Protein AF-A0A271K710-F1 (afdb_monomer)

Structure (mmCIF, N/CA/C/O backbone):
data_AF-A0A271K710-F1
#
_entry.id   AF-A0A271K710-F1
#
loop_
_atom_site.group_PDB
_atom_site.id
_atom_site.type_symbol
_atom_site.label_atom_id
_atom_site.label_alt_id
_atom_site.label_comp_id
_atom_site.label_asym_id
_atom_site.label_entity_id
_atom_site.label_seq_id
_atom_site.pdbx_PDB_ins_code
_atom_site.Cartn_x
_atom_site.Cartn_y
_atom_site.Cartn_z
_atom_site.occupancy
_atom_site.B_iso_or_equiv
_atom_site.auth_seq_id
_atom_site.auth_comp_id
_atom_site.auth_asym_id
_atom_site.auth_atom_id
_atom_site.pdbx_PDB_model_num
ATOM 1 N N . MET A 1 1 ? 51.677 -2.877 -68.059 1.00 52.12 1 MET A N 1
ATOM 2 C CA . MET A 1 1 ? 51.414 -3.345 -66.678 1.00 52.12 1 MET A CA 1
ATOM 3 C C . MET A 1 1 ? 50.700 -2.224 -65.926 1.00 52.12 1 MET A C 1
ATOM 5 O O . MET A 1 1 ? 51.313 -1.176 -65.781 1.00 52.12 1 MET A O 1
ATOM 9 N N . PRO A 1 2 ? 49.394 -2.348 -65.615 1.00 54.94 2 PRO A N 1
ATOM 10 C CA . PRO A 1 2 ? 48.969 -2.215 -64.208 1.00 54.94 2 PRO A CA 1
ATOM 11 C C . PRO A 1 2 ? 47.667 -2.992 -63.889 1.00 54.94 2 PRO A C 1
ATOM 13 O O . PRO A 1 2 ? 46.620 -2.717 -64.460 1.00 54.94 2 PRO A O 1
ATOM 16 N N . ALA A 1 3 ? 47.693 -3.945 -62.952 1.00 52.09 3 ALA A N 1
ATOM 17 C CA . ALA A 1 3 ? 46.457 -4.598 -62.480 1.00 52.09 3 ALA A CA 1
ATOM 18 C C . ALA A 1 3 ? 46.448 -4.967 -60.983 1.00 52.09 3 ALA A C 1
ATOM 20 O O . ALA A 1 3 ? 45.455 -5.506 -60.499 1.00 52.09 3 ALA A O 1
ATOM 21 N N . LEU A 1 4 ? 47.510 -4.671 -60.219 1.00 54.41 4 LEU A N 1
ATOM 22 C CA . LEU A 1 4 ? 47.593 -5.096 -58.812 1.00 54.41 4 LEU A CA 1
ATOM 23 C C . LEU A 1 4 ? 47.071 -4.079 -57.777 1.00 54.41 4 LEU A C 1
ATOM 25 O O . LEU A 1 4 ? 46.746 -4.489 -56.668 1.00 54.41 4 LEU A O 1
ATOM 29 N N . ASN A 1 5 ? 46.923 -2.789 -58.101 1.00 54.09 5 ASN A N 1
ATOM 30 C CA . ASN A 1 5 ? 46.594 -1.770 -57.086 1.00 54.09 5 ASN A CA 1
ATOM 31 C C . ASN A 1 5 ? 45.105 -1.681 -56.703 1.00 54.09 5 ASN A C 1
ATOM 33 O O . ASN A 1 5 ? 44.773 -1.206 -55.618 1.00 54.09 5 ASN A O 1
ATOM 37 N N . THR A 1 6 ? 44.192 -2.147 -57.555 1.00 52.12 6 THR A N 1
ATOM 38 C CA . THR A 1 6 ? 42.745 -1.949 -57.353 1.00 52.12 6 THR A CA 1
ATOM 39 C C . THR A 1 6 ? 42.135 -2.950 -56.365 1.00 52.12 6 THR A C 1
ATOM 41 O O . THR A 1 6 ? 41.170 -2.630 -55.673 1.00 52.12 6 THR A O 1
ATOM 44 N N . ARG A 1 7 ? 42.711 -4.158 -56.247 1.00 54.44 7 ARG A N 1
ATOM 45 C CA . ARG A 1 7 ? 42.213 -5.209 -55.336 1.00 54.44 7 ARG A CA 1
ATOM 46 C C . ARG A 1 7 ? 42.472 -4.873 -53.862 1.00 54.44 7 ARG A C 1
ATOM 48 O O . ARG A 1 7 ? 41.612 -5.117 -53.019 1.00 54.44 7 ARG A O 1
ATOM 55 N N . SER A 1 8 ? 43.612 -4.251 -53.565 1.00 58.34 8 SER A N 1
ATOM 56 C CA . SER A 1 8 ? 44.024 -3.897 -52.200 1.00 58.34 8 SER A CA 1
ATOM 57 C C . SER A 1 8 ? 43.192 -2.756 -51.606 1.00 58.34 8 SER A C 1
ATOM 59 O O . SER A 1 8 ? 42.786 -2.827 -50.449 1.00 5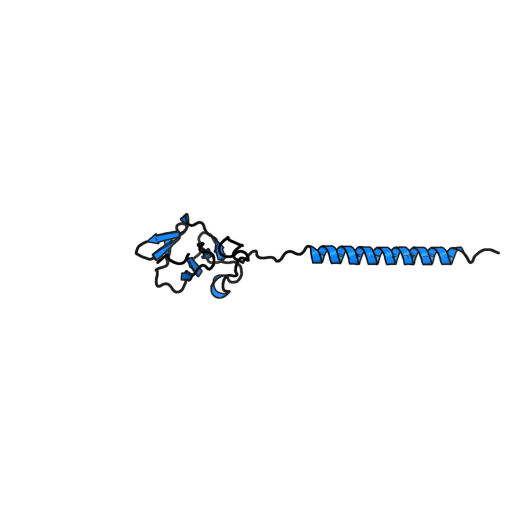8.34 8 SER A O 1
ATOM 61 N N . ALA A 1 9 ? 42.860 -1.735 -52.402 1.00 60.72 9 ALA A N 1
ATOM 62 C CA . ALA A 1 9 ? 42.041 -0.607 -51.951 1.00 60.72 9 ALA A CA 1
ATOM 63 C C . ALA A 1 9 ? 40.601 -1.030 -51.604 1.00 60.72 9 ALA A C 1
ATOM 65 O O . ALA A 1 9 ? 40.050 -0.596 -50.591 1.00 60.72 9 ALA A O 1
ATOM 66 N N . SER A 1 10 ? 40.015 -1.935 -52.397 1.00 62.94 10 SER A N 1
ATOM 67 C CA . SER A 1 10 ? 38.662 -2.443 -52.150 1.00 62.94 10 SER A CA 1
ATOM 68 C C . SER A 1 10 ? 38.591 -3.301 -50.882 1.00 62.94 10 SER A C 1
ATOM 70 O O . SER A 1 10 ? 37.639 -3.171 -50.121 1.00 62.94 10 SER A O 1
ATOM 72 N N . ALA A 1 11 ? 39.605 -4.132 -50.608 1.00 68.12 11 ALA A N 1
ATOM 73 C CA . ALA A 1 11 ? 39.668 -4.936 -49.384 1.00 68.12 11 ALA A CA 1
ATOM 74 C C . ALA A 1 11 ? 39.824 -4.070 -48.119 1.00 68.12 11 ALA A C 1
ATOM 76 O O . ALA A 1 11 ? 39.126 -4.289 -47.130 1.00 68.12 11 ALA A O 1
ATOM 77 N N . VAL A 1 12 ? 40.673 -3.035 -48.172 1.00 71.12 12 VAL A N 1
ATOM 78 C CA . VAL A 1 12 ? 40.861 -2.070 -47.073 1.00 71.12 12 VAL A CA 1
ATOM 79 C C . VAL A 1 12 ? 39.582 -1.272 -46.809 1.00 71.12 12 VAL A C 1
ATOM 81 O O . VAL A 1 12 ? 39.217 -1.042 -45.655 1.00 71.12 12 VAL A O 1
ATOM 84 N N . GLN A 1 13 ? 38.852 -0.885 -47.857 1.00 72.25 13 GLN A N 1
ATOM 85 C CA . GLN A 1 13 ? 37.601 -0.146 -47.709 1.00 72.25 13 GLN A CA 1
ATOM 86 C C . GLN A 1 13 ? 36.462 -1.017 -47.163 1.00 72.25 13 GLN A C 1
ATOM 88 O O . GLN A 1 13 ? 35.685 -0.540 -46.334 1.00 72.25 13 GLN A O 1
ATOM 93 N N . THR A 1 14 ? 36.393 -2.295 -47.549 1.00 75.38 14 THR A N 1
ATOM 94 C CA . THR A 1 14 ? 35.451 -3.264 -46.967 1.00 75.38 14 THR A CA 1
ATOM 95 C C . THR A 1 14 ? 35.777 -3.543 -45.499 1.00 75.38 14 THR A C 1
ATOM 97 O O . THR A 1 14 ? 34.880 -3.474 -44.664 1.00 75.38 14 THR A O 1
ATOM 100 N N . ALA A 1 15 ? 37.049 -3.757 -45.147 1.00 78.25 15 ALA A N 1
ATOM 101 C CA . ALA A 1 15 ? 37.474 -3.957 -43.759 1.00 78.25 15 ALA A CA 1
ATOM 102 C C . ALA A 1 15 ? 37.181 -2.731 -42.875 1.00 78.25 15 ALA A C 1
ATOM 104 O O . ALA A 1 15 ? 36.676 -2.874 -41.765 1.00 78.25 15 ALA A O 1
ATOM 105 N N . ARG A 1 16 ? 37.411 -1.514 -43.386 1.00 81.69 16 ARG A N 1
ATOM 106 C CA . ARG A 1 16 ? 37.092 -0.262 -42.681 1.00 81.69 16 ARG A CA 1
ATOM 107 C C . ARG A 1 16 ? 35.586 -0.065 -42.492 1.00 81.69 16 ARG A C 1
ATOM 109 O O . ARG A 1 16 ? 35.166 0.389 -41.434 1.00 81.69 16 ARG A O 1
ATOM 116 N N . ARG A 1 17 ? 34.768 -0.424 -43.489 1.00 84.31 17 ARG A N 1
ATOM 117 C CA . ARG A 1 17 ? 33.299 -0.414 -43.363 1.00 84.31 17 ARG A CA 1
ATOM 118 C C . ARG A 1 17 ? 32.830 -1.412 -42.306 1.00 84.31 17 ARG A C 1
ATOM 120 O O . ARG A 1 17 ? 32.050 -1.024 -41.448 1.00 84.31 17 ARG A O 1
ATOM 127 N N . LEU A 1 18 ? 33.351 -2.640 -42.324 1.00 85.75 18 LEU A N 1
ATOM 128 C CA . LEU A 1 18 ? 33.029 -3.669 -41.330 1.00 85.75 18 LEU A CA 1
ATOM 129 C C . LEU A 1 18 ? 33.425 -3.239 -39.913 1.00 85.75 18 LEU A C 1
ATOM 131 O O . LEU A 1 18 ? 32.617 -3.348 -38.997 1.00 85.75 18 LEU A O 1
ATOM 135 N N . LEU A 1 19 ? 34.627 -2.685 -39.738 1.00 88.12 19 LEU A N 1
ATOM 136 C CA . LEU A 1 19 ? 35.087 -2.179 -38.445 1.00 88.12 19 LEU A CA 1
ATOM 137 C C . LEU A 1 19 ? 34.200 -1.034 -37.935 1.00 88.12 19 LEU A C 1
ATOM 139 O O . LEU A 1 19 ? 33.777 -1.056 -36.783 1.00 88.12 19 LEU A O 1
ATOM 143 N N . ASN A 1 20 ? 33.858 -0.070 -38.796 1.00 89.75 20 ASN A N 1
ATOM 144 C CA . ASN A 1 20 ? 32.950 1.021 -38.439 1.00 89.75 20 ASN A CA 1
ATOM 145 C C . ASN A 1 20 ? 31.551 0.506 -38.064 1.00 89.75 20 ASN A C 1
ATOM 147 O O . ASN A 1 20 ? 30.954 1.010 -37.116 1.00 89.75 20 ASN A O 1
ATOM 151 N N . SER A 1 21 ? 31.035 -0.503 -38.774 1.00 91.75 21 SER A N 1
ATOM 152 C CA . SER A 1 21 ? 29.760 -1.147 -38.443 1.00 91.75 21 SER A CA 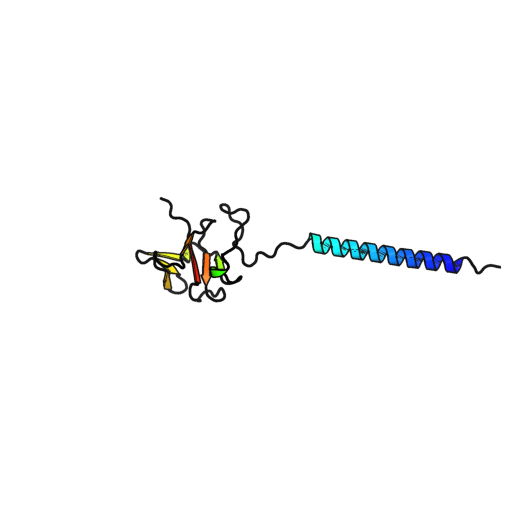1
ATOM 153 C C . SER A 1 21 ? 29.810 -1.852 -37.087 1.00 91.75 21 SER A C 1
ATOM 155 O O . SER A 1 21 ? 28.879 -1.703 -36.303 1.00 91.75 21 SER A O 1
ATOM 157 N N . ILE A 1 22 ? 30.897 -2.564 -36.772 1.00 93.81 22 ILE A N 1
ATOM 158 C CA . ILE A 1 22 ? 31.077 -3.211 -35.464 1.00 93.81 22 ILE A CA 1
ATOM 159 C C . ILE A 1 22 ? 31.120 -2.162 -34.350 1.00 93.81 22 ILE A C 1
ATOM 161 O O . ILE A 1 22 ? 30.415 -2.306 -33.355 1.00 93.81 22 ILE A O 1
ATOM 165 N N . ILE A 1 23 ? 31.884 -1.080 -34.531 1.00 93.19 23 ILE A N 1
ATOM 166 C CA . ILE A 1 23 ? 31.959 0.017 -33.556 1.00 93.19 23 ILE A CA 1
ATOM 167 C C . ILE A 1 23 ? 30.576 0.639 -33.335 1.00 93.19 23 ILE A C 1
ATOM 169 O O . ILE A 1 23 ? 30.185 0.855 -32.191 1.00 93.19 23 ILE A O 1
ATOM 173 N N . ALA A 1 24 ? 29.815 0.884 -34.406 1.00 92.00 24 ALA A N 1
ATOM 174 C CA . ALA A 1 24 ? 28.469 1.441 -34.305 1.00 92.00 24 ALA A CA 1
ATOM 175 C C . ALA A 1 24 ? 27.502 0.505 -33.559 1.00 92.00 24 ALA A C 1
ATOM 177 O O . ALA A 1 24 ? 26.743 0.971 -32.713 1.00 92.00 24 ALA A O 1
ATOM 178 N N . VAL A 1 25 ? 27.552 -0.807 -33.821 1.00 94.56 25 VAL A N 1
ATOM 179 C CA . VAL A 1 25 ? 26.728 -1.799 -33.110 1.00 94.56 25 VAL A CA 1
ATOM 180 C C . VAL A 1 25 ? 27.100 -1.852 -31.631 1.00 94.56 25 VAL A C 1
ATOM 182 O O . VAL A 1 25 ? 26.214 -1.763 -30.787 1.00 94.56 25 VAL A O 1
ATOM 185 N N . VAL A 1 26 ? 28.392 -1.930 -31.301 1.00 95.00 26 VAL A N 1
ATOM 186 C CA . VAL A 1 26 ? 28.855 -1.954 -29.906 1.00 95.00 26 VAL A CA 1
ATOM 187 C C . VAL A 1 26 ? 28.427 -0.682 -29.176 1.00 95.00 26 VAL A C 1
ATOM 189 O O . VAL A 1 26 ? 27.829 -0.768 -28.105 1.00 95.00 26 VAL A O 1
ATOM 192 N N . ALA A 1 27 ? 28.646 0.491 -29.775 1.00 93.25 27 ALA A N 1
ATOM 193 C CA . ALA A 1 27 ? 28.241 1.768 -29.193 1.00 93.25 27 ALA A CA 1
ATOM 194 C C . ALA A 1 27 ? 26.722 1.847 -28.966 1.00 93.25 27 ALA A C 1
ATOM 196 O O . ALA A 1 27 ? 26.285 2.270 -27.897 1.00 93.25 27 ALA A O 1
ATOM 197 N N . LEU A 1 28 ? 25.917 1.386 -29.930 1.00 91.81 28 LEU A N 1
ATOM 198 C CA . LEU A 1 28 ? 24.461 1.364 -29.800 1.00 91.81 28 LEU A CA 1
ATOM 199 C C . LEU A 1 28 ? 24.002 0.393 -28.703 1.00 91.81 28 LEU A C 1
ATOM 201 O O . LEU A 1 28 ? 23.166 0.755 -27.881 1.00 91.81 28 LEU A O 1
ATOM 205 N N . THR A 1 29 ? 24.573 -0.813 -28.638 1.00 90.44 29 THR A N 1
ATOM 206 C CA . THR A 1 29 ? 24.243 -1.783 -27.579 1.00 90.44 29 THR A CA 1
ATOM 207 C C . THR A 1 29 ? 24.623 -1.279 -26.189 1.00 90.44 29 THR A C 1
ATOM 209 O O . THR A 1 29 ? 23.826 -1.400 -25.261 1.00 90.44 29 THR A O 1
ATOM 212 N N . ALA A 1 30 ? 25.791 -0.646 -26.041 1.00 91.06 30 ALA A N 1
ATOM 213 C CA . ALA A 1 30 ? 26.222 -0.062 -24.776 1.00 91.06 30 ALA A CA 1
ATOM 214 C C . ALA A 1 30 ? 25.299 1.088 -24.339 1.00 91.06 30 ALA A C 1
ATOM 216 O O . ALA A 1 30 ? 24.940 1.168 -23.167 1.00 91.06 30 ALA A O 1
ATOM 217 N N . ALA A 1 31 ? 24.862 1.935 -25.277 1.00 89.75 31 ALA A N 1
ATOM 218 C CA . ALA A 1 31 ? 23.916 3.014 -24.999 1.00 89.75 31 ALA A CA 1
ATOM 219 C C . ALA A 1 31 ? 22.538 2.493 -24.547 1.00 89.75 31 ALA A C 1
ATOM 221 O O . ALA A 1 31 ? 21.948 3.046 -23.618 1.00 89.75 31 ALA A O 1
ATOM 222 N N . ILE A 1 32 ? 22.037 1.410 -25.154 1.00 88.50 32 ILE A N 1
ATOM 223 C CA . ILE A 1 32 ? 20.768 0.776 -24.754 1.00 88.50 32 ILE A CA 1
ATOM 224 C C . ILE A 1 32 ? 20.872 0.197 -23.338 1.00 88.50 32 ILE A C 1
ATOM 226 O O . ILE A 1 32 ? 19.997 0.431 -22.511 1.00 88.50 32 ILE A O 1
ATOM 230 N N . ILE A 1 33 ? 21.956 -0.517 -23.026 1.00 85.00 33 ILE A N 1
ATOM 231 C CA . ILE A 1 33 ? 22.147 -1.096 -21.688 1.00 85.00 33 ILE A CA 1
ATOM 232 C C . ILE A 1 33 ? 22.279 0.012 -20.633 1.00 85.00 33 ILE A C 1
ATOM 234 O O . ILE A 1 33 ? 21.671 -0.078 -19.571 1.00 85.00 33 ILE A O 1
ATOM 238 N N . ALA A 1 34 ? 23.017 1.084 -20.934 1.00 83.38 34 ALA A N 1
ATOM 239 C CA . ALA A 1 34 ? 23.205 2.210 -20.019 1.00 83.38 34 ALA A CA 1
ATOM 240 C C . ALA A 1 34 ? 21.921 3.021 -19.750 1.00 83.38 34 ALA A C 1
ATOM 242 O O . ALA A 1 34 ? 21.866 3.759 -18.771 1.00 83.38 34 ALA A O 1
ATOM 243 N N . SER A 1 35 ? 20.899 2.899 -20.604 1.00 79.19 35 SER A N 1
ATOM 244 C CA . SER A 1 35 ? 19.613 3.596 -20.461 1.00 79.19 35 SER A CA 1
ATOM 245 C C . SER A 1 35 ? 18.500 2.727 -19.863 1.00 79.19 35 SER A C 1
ATOM 247 O O . SER A 1 35 ? 17.381 3.208 -19.684 1.00 79.19 35 SER A O 1
ATOM 249 N N . ALA A 1 36 ? 18.789 1.472 -19.503 1.00 77.44 36 ALA A N 1
ATOM 250 C CA . ALA A 1 36 ? 17.831 0.606 -18.828 1.00 77.44 36 ALA A CA 1
ATOM 251 C C . ALA A 1 36 ? 17.617 1.067 -17.374 1.00 77.44 36 ALA A C 1
ATOM 253 O O . ALA A 1 36 ? 18.458 0.846 -16.503 1.00 77.44 36 ALA A O 1
ATOM 254 N N . ALA A 1 37 ? 16.477 1.704 -17.103 1.00 74.31 37 ALA A N 1
ATOM 255 C CA . ALA A 1 37 ? 16.035 1.978 -15.740 1.00 74.31 37 ALA A CA 1
ATOM 256 C C . ALA A 1 37 ? 15.468 0.698 -15.089 1.00 74.31 37 ALA A C 1
ATOM 258 O O . ALA A 1 37 ? 14.823 -0.097 -15.781 1.00 74.31 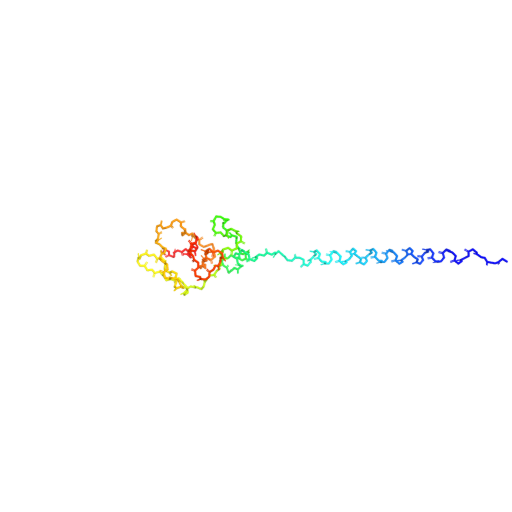37 ALA A O 1
ATOM 259 N N . PRO A 1 38 ? 15.660 0.485 -13.773 1.00 70.31 38 PRO A N 1
ATOM 260 C CA . PRO A 1 38 ? 14.998 -0.606 -13.068 1.00 70.31 38 PRO A CA 1
ATOM 261 C C . PRO A 1 38 ? 13.474 -0.434 -13.145 1.00 70.31 38 PRO A C 1
ATOM 263 O O . PRO A 1 38 ? 12.939 0.637 -12.856 1.00 70.31 38 PRO A O 1
ATOM 266 N N . ALA A 1 39 ? 12.768 -1.495 -13.536 1.00 69.31 39 ALA A N 1
ATOM 267 C CA . ALA A 1 39 ? 11.312 -1.520 -13.523 1.00 69.31 39 ALA A CA 1
ATOM 268 C C . ALA A 1 39 ? 10.826 -1.779 -12.088 1.00 69.31 39 ALA A C 1
ATOM 270 O O . ALA A 1 39 ? 10.918 -2.899 -11.598 1.00 69.31 39 ALA A O 1
ATOM 271 N N . LEU A 1 40 ? 10.310 -0.739 -11.428 1.00 73.75 40 LEU A N 1
ATOM 272 C CA . LEU A 1 40 ? 9.772 -0.791 -10.058 1.00 73.75 40 LEU A CA 1
ATOM 273 C C . LEU A 1 40 ? 8.239 -0.679 -10.036 1.00 73.75 40 LEU A C 1
ATOM 275 O O . LEU A 1 40 ? 7.662 -0.144 -9.096 1.00 73.75 40 LEU A O 1
ATOM 279 N N . ALA A 1 41 ? 7.557 -1.143 -11.089 1.00 72.88 41 ALA A N 1
ATOM 280 C CA . ALA A 1 41 ? 6.107 -0.964 -11.249 1.00 72.88 41 ALA A CA 1
ATOM 281 C C . ALA A 1 41 ? 5.271 -1.570 -10.103 1.00 72.88 41 ALA A C 1
ATOM 283 O O . ALA A 1 41 ? 4.095 -1.244 -9.959 1.00 72.88 41 ALA A O 1
ATOM 284 N N . HIS A 1 42 ? 5.880 -2.447 -9.304 1.00 79.88 42 HIS A N 1
ATOM 285 C CA . HIS A 1 42 ? 5.234 -3.201 -8.236 1.00 79.88 42 HIS A CA 1
ATOM 286 C C . HIS A 1 42 ? 5.846 -2.940 -6.861 1.00 79.88 42 HIS A C 1
ATOM 288 O O . HIS A 1 42 ? 5.465 -3.604 -5.904 1.00 79.88 42 HIS A O 1
ATOM 294 N N . ASP A 1 43 ? 6.771 -1.987 -6.759 1.00 90.12 43 ASP A N 1
ATOM 295 C CA . ASP A 1 43 ? 7.314 -1.521 -5.488 1.00 90.12 43 ASP A CA 1
ATOM 296 C C . ASP A 1 43 ? 6.590 -0.247 -5.043 1.00 90.12 43 ASP A C 1
ATOM 298 O O . ASP A 1 43 ? 5.983 0.477 -5.836 1.00 90.12 43 ASP A O 1
ATOM 302 N N . ALA A 1 44 ? 6.650 0.045 -3.748 1.00 94.38 44 ALA A N 1
ATOM 303 C CA . ALA A 1 44 ? 6.273 1.351 -3.249 1.00 94.38 44 ALA A CA 1
ATOM 304 C C . ALA A 1 44 ? 7.313 2.381 -3.705 1.00 94.38 44 ALA A C 1
ATOM 306 O O . ALA A 1 44 ? 8.519 2.236 -3.473 1.00 94.38 44 ALA A O 1
ATOM 307 N N . THR A 1 45 ? 6.831 3.429 -4.369 1.00 93.00 45 THR A N 1
ATOM 308 C CA . THR A 1 45 ? 7.671 4.504 -4.897 1.00 93.00 45 THR A CA 1
ATOM 309 C C . THR A 1 45 ? 8.365 5.278 -3.773 1.00 93.00 45 THR A C 1
ATOM 311 O O . THR A 1 45 ? 7.841 5.333 -2.661 1.00 93.00 45 THR A O 1
ATOM 314 N N . PRO A 1 46 ? 9.506 5.933 -4.048 1.00 93.62 46 PRO A N 1
ATOM 315 C CA . PRO A 1 46 ? 10.156 6.813 -3.089 1.00 93.62 46 PRO A CA 1
ATOM 316 C C . PRO A 1 46 ? 9.223 7.842 -2.442 1.00 93.62 46 PRO A C 1
ATOM 318 O O . PRO A 1 46 ? 8.459 8.523 -3.125 1.00 93.62 46 PRO A O 1
ATOM 321 N N . THR A 1 47 ? 9.354 8.000 -1.128 1.00 92.62 47 THR A N 1
ATOM 322 C CA . THR A 1 47 ? 8.712 9.054 -0.331 1.00 92.62 47 THR A CA 1
ATOM 323 C C . THR A 1 47 ? 9.765 9.797 0.491 1.00 92.62 47 THR A C 1
ATOM 325 O O . THR A 1 47 ? 10.928 9.390 0.544 1.00 92.62 47 THR A O 1
ATOM 328 N N . ALA A 1 48 ? 9.378 10.871 1.185 1.00 93.19 48 ALA A N 1
ATOM 329 C CA . ALA A 1 48 ? 10.284 11.554 2.112 1.00 93.19 48 ALA A CA 1
ATOM 330 C C . ALA A 1 48 ? 10.779 10.624 3.241 1.00 93.19 48 ALA A C 1
ATOM 332 O O . ALA A 1 48 ? 11.946 10.686 3.622 1.00 93.19 48 ALA A O 1
ATOM 333 N N . ALA A 1 49 ? 9.913 9.734 3.739 1.00 93.56 49 ALA A N 1
ATOM 334 C CA . ALA A 1 49 ? 10.251 8.764 4.782 1.00 93.56 49 ALA A CA 1
ATOM 335 C C . ALA A 1 49 ? 11.033 7.550 4.244 1.00 93.56 49 ALA A C 1
ATOM 337 O O . ALA A 1 49 ? 11.837 6.955 4.963 1.00 93.56 49 ALA A O 1
ATOM 338 N N . ARG A 1 50 ? 10.839 7.190 2.968 1.00 94.81 50 ARG A N 1
ATOM 339 C CA . ARG A 1 50 ? 11.563 6.112 2.275 1.00 94.81 50 ARG A CA 1
ATOM 340 C C . ARG A 1 50 ? 12.119 6.613 0.939 1.00 94.81 50 ARG A C 1
ATOM 342 O O . ARG A 1 50 ? 11.550 6.303 -0.106 1.00 94.81 50 ARG A O 1
ATOM 349 N N . PRO A 1 51 ? 13.264 7.323 0.925 1.00 94.12 51 PRO A N 1
ATOM 350 C CA . PRO A 1 51 ? 13.798 7.954 -0.292 1.00 94.12 51 PRO A CA 1
ATOM 351 C C . PRO A 1 51 ? 14.209 6.984 -1.407 1.00 94.12 51 PRO A C 1
ATOM 353 O O . PRO A 1 51 ? 14.398 7.394 -2.546 1.00 94.12 51 PRO A O 1
ATOM 356 N N . GLN A 1 52 ? 14.372 5.701 -1.084 1.00 92.50 52 GLN A N 1
ATOM 357 C CA . GLN A 1 52 ? 14.675 4.638 -2.049 1.00 92.50 52 GLN A CA 1
ATOM 358 C C . GLN A 1 52 ? 13.442 3.783 -2.384 1.00 92.50 52 GLN A C 1
ATOM 360 O O . GLN A 1 52 ? 13.565 2.784 -3.083 1.00 92.50 52 GLN A O 1
ATOM 365 N N . GLY A 1 53 ? 12.262 4.146 -1.872 1.00 93.62 53 GLY A N 1
ATOM 366 C CA . GLY A 1 53 ? 11.080 3.293 -1.912 1.00 93.62 53 GLY A CA 1
ATOM 367 C C . GLY A 1 53 ? 11.231 2.055 -1.026 1.00 93.62 53 GLY A C 1
ATOM 368 O O . GLY A 1 53 ? 12.053 2.013 -0.094 1.00 93.62 53 GLY A O 1
ATOM 369 N N . TRP A 1 54 ? 10.393 1.054 -1.281 1.00 95.25 54 TRP A N 1
ATOM 370 C CA . TRP A 1 54 ? 10.468 -0.259 -0.641 1.00 95.25 54 TRP A CA 1
ATOM 371 C C . TRP A 1 54 ? 9.624 -1.296 -1.387 1.00 95.25 54 TRP A C 1
ATOM 373 O O . TRP A 1 54 ? 8.679 -0.953 -2.090 1.00 95.25 54 TRP A O 1
ATOM 383 N N . SER A 1 55 ? 9.947 -2.575 -1.209 1.00 95.25 55 SER A N 1
ATOM 384 C CA . SER A 1 55 ? 9.206 -3.674 -1.832 1.00 95.25 55 SER A CA 1
ATOM 385 C C . SER A 1 55 ? 8.168 -4.256 -0.889 1.00 95.25 55 SER A C 1
ATOM 387 O O . SER A 1 55 ? 8.463 -4.553 0.274 1.00 95.25 55 SER A O 1
ATOM 389 N N . TYR A 1 56 ? 6.965 -4.492 -1.406 1.00 96.06 56 TYR A N 1
ATOM 390 C CA . TYR A 1 56 ? 5.952 -5.232 -0.666 1.00 96.06 56 TYR A CA 1
ATOM 391 C C . TYR A 1 56 ? 6.387 -6.698 -0.490 1.00 96.06 56 TYR A C 1
ATOM 393 O O . TYR A 1 56 ? 6.924 -7.301 -1.424 1.00 96.06 56 TYR A O 1
ATOM 401 N N . PRO A 1 57 ? 6.116 -7.324 0.667 1.00 95.94 57 PRO A N 1
ATOM 402 C CA . PRO A 1 57 ? 6.301 -8.756 0.844 1.00 95.94 57 PRO A CA 1
ATOM 403 C C . PRO A 1 57 ? 5.553 -9.553 -0.229 1.00 95.94 57 PRO A C 1
ATOM 405 O O . PRO A 1 57 ? 4.388 -9.272 -0.525 1.00 95.94 57 PRO A O 1
ATOM 408 N N . PHE A 1 58 ? 6.190 -10.601 -0.758 1.00 94.62 58 PHE A N 1
ATOM 409 C CA . PHE A 1 58 ? 5.582 -11.460 -1.781 1.00 94.62 58 PHE A CA 1
ATOM 410 C C . PHE A 1 58 ? 4.249 -12.070 -1.318 1.00 94.62 58 PHE A C 1
ATOM 412 O O . PHE A 1 58 ? 3.321 -12.179 -2.110 1.00 94.62 58 PHE A O 1
ATOM 419 N N . SER A 1 59 ? 4.115 -12.368 -0.021 1.00 95.19 59 SER A N 1
ATOM 420 C CA . SER A 1 59 ? 2.873 -12.860 0.592 1.00 95.19 59 SER A CA 1
ATOM 421 C C . SER A 1 59 ? 1.698 -11.876 0.542 1.00 95.19 59 SER A C 1
ATOM 423 O O . SER A 1 59 ? 0.564 -12.297 0.743 1.00 95.19 59 SER A O 1
ATOM 425 N N . CYS A 1 60 ? 1.956 -10.588 0.305 1.00 97.00 60 CYS A N 1
ATOM 426 C CA . CYS A 1 60 ? 0.934 -9.550 0.189 1.00 97.00 60 CYS A CA 1
ATOM 427 C C . CYS A 1 60 ? 0.690 -9.111 -1.256 1.00 97.00 60 CYS A C 1
ATOM 429 O O . CYS A 1 60 ? -0.434 -8.756 -1.595 1.00 97.00 60 CYS A O 1
ATOM 431 N N . CYS A 1 61 ? 1.744 -9.068 -2.075 1.00 95.25 61 CYS A N 1
ATOM 432 C CA . CYS A 1 61 ? 1.696 -8.422 -3.384 1.00 95.25 61 CYS A CA 1
ATOM 433 C C . CYS A 1 61 ? 1.610 -9.394 -4.556 1.00 95.25 61 CYS A C 1
ATOM 435 O O . CYS A 1 61 ? 1.175 -8.990 -5.627 1.00 95.25 61 CYS A O 1
ATOM 437 N N . SER A 1 62 ? 2.149 -10.611 -4.425 1.00 91.56 62 SER A N 1
ATOM 438 C CA . SER A 1 62 ? 2.361 -11.533 -5.559 1.00 91.56 62 SER A CA 1
ATOM 439 C C . SER A 1 62 ? 3.049 -10.890 -6.781 1.00 91.56 62 SER A C 1
ATOM 441 O O . SER A 1 62 ? 2.990 -11.423 -7.886 1.00 91.56 62 SER A O 1
ATOM 443 N N . GLY A 1 63 ? 3.691 -9.733 -6.589 1.00 88.75 63 GLY A N 1
ATOM 444 C CA . GLY A 1 63 ? 4.280 -8.914 -7.637 1.00 88.75 63 GLY A CA 1
ATOM 445 C C . GLY A 1 63 ? 3.329 -7.992 -8.407 1.00 88.75 63 GLY A C 1
ATOM 446 O O . GLY A 1 63 ? 3.793 -7.468 -9.401 1.00 88.75 63 GLY A O 1
ATOM 447 N N . TYR A 1 64 ? 2.057 -7.786 -8.034 1.00 91.38 64 TYR A N 1
ATOM 448 C CA . TYR A 1 64 ? 1.171 -6.814 -8.717 1.00 91.38 64 TYR A CA 1
ATOM 449 C C . TYR A 1 64 ? -0.098 -6.377 -7.950 1.00 91.38 64 TYR A C 1
ATOM 451 O O . TYR A 1 64 ? -0.836 -5.525 -8.443 1.00 91.38 64 TYR A O 1
ATOM 459 N N . ASP A 1 65 ? -0.371 -6.913 -6.758 1.00 96.25 65 ASP A N 1
ATOM 460 C CA . ASP A 1 65 ? -1.625 -6.677 -6.028 1.00 96.25 65 ASP A CA 1
ATOM 461 C C . ASP A 1 65 ? -1.662 -5.340 -5.251 1.00 96.25 65 ASP A C 1
ATOM 463 O O . ASP A 1 65 ? -2.737 -4.850 -4.892 1.00 96.25 65 ASP A O 1
ATOM 467 N N . CYS A 1 66 ? -0.499 -4.756 -4.940 1.00 96.38 66 CYS A N 1
ATOM 468 C CA . CYS A 1 66 ? -0.365 -3.648 -3.988 1.00 96.38 66 CYS A CA 1
ATOM 469 C C . CYS A 1 66 ? -0.183 -2.278 -4.647 1.00 96.38 66 CYS A C 1
ATOM 471 O O . CYS A 1 66 ? 0.534 -2.129 -5.634 1.00 96.38 66 CYS A O 1
ATOM 473 N N . ARG A 1 67 ? -0.765 -1.246 -4.025 1.00 95.88 67 ARG A N 1
ATOM 474 C CA . ARG A 1 67 ? -0.576 0.163 -4.403 1.00 95.88 67 ARG A CA 1
ATOM 475 C C . ARG A 1 67 ? -0.669 1.090 -3.196 1.00 95.88 67 ARG A C 1
ATOM 477 O O . ARG A 1 67 ? -1.389 0.789 -2.244 1.00 95.88 67 ARG A O 1
ATOM 484 N N . ALA A 1 68 ? 0.006 2.235 -3.270 1.00 96.31 68 ALA A N 1
ATOM 485 C CA . ALA A 1 68 ? -0.257 3.345 -2.360 1.00 96.31 68 ALA A CA 1
ATOM 486 C C . ALA A 1 68 ? -1.682 3.873 -2.592 1.00 96.31 68 ALA A C 1
ATOM 488 O O . ALA A 1 68 ? -2.148 3.946 -3.733 1.00 96.31 68 ALA A O 1
ATOM 489 N N . VAL A 1 69 ? -2.378 4.2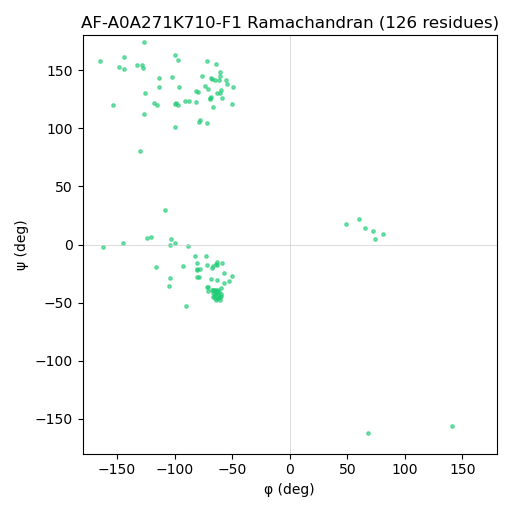38 -1.520 1.00 96.75 69 VAL A N 1
ATOM 490 C CA . VAL A 1 69 ? -3.725 4.817 -1.579 1.00 96.75 69 VAL A CA 1
ATOM 491 C C . VAL A 1 69 ? -3.773 6.118 -0.792 1.00 96.75 69 VAL A C 1
ATOM 493 O O . VAL A 1 69 ? -3.036 6.311 0.169 1.00 96.75 69 VAL A O 1
ATOM 49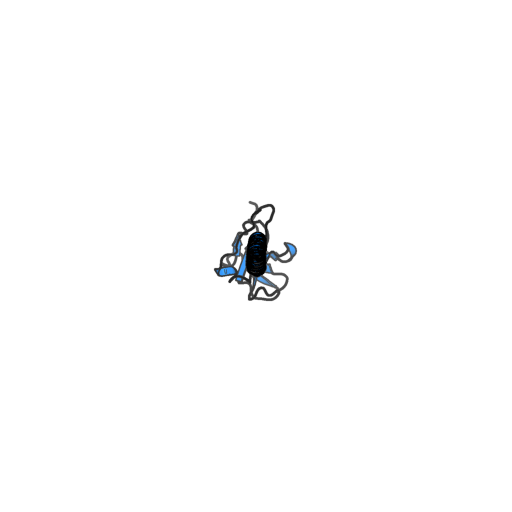6 N N . SER A 1 70 ? -4.666 7.027 -1.188 1.00 95.69 70 SER A N 1
ATOM 497 C CA . SER A 1 70 ? -4.854 8.280 -0.453 1.00 95.69 70 SER A CA 1
ATOM 498 C C . SER A 1 70 ? -5.296 8.005 0.985 1.00 95.69 70 SER A C 1
ATOM 500 O O . SER A 1 70 ? -6.122 7.115 1.205 1.00 95.69 70 SER A O 1
ATOM 502 N N . GLN A 1 71 ? -4.844 8.840 1.924 1.00 93.75 71 GLN A N 1
ATOM 503 C CA . GLN A 1 71 ? -5.277 8.874 3.328 1.00 93.75 71 GLN A CA 1
ATOM 504 C C . GLN A 1 71 ? -6.808 8.909 3.474 1.00 93.75 71 GLN A C 1
ATOM 506 O O . GLN A 1 71 ? -7.365 8.423 4.450 1.00 93.75 71 GLN A O 1
ATOM 511 N N . THR A 1 72 ? -7.525 9.447 2.482 1.00 95.94 72 THR A N 1
ATOM 512 C CA . THR A 1 72 ? -8.991 9.487 2.495 1.00 95.94 72 THR A CA 1
ATOM 513 C C . THR A 1 72 ? -9.654 8.193 2.027 1.00 95.94 72 THR A C 1
ATOM 515 O O . THR A 1 72 ? -10.865 8.076 2.199 1.00 95.94 72 THR A O 1
ATOM 518 N N . SER A 1 73 ? -8.915 7.233 1.465 1.00 97.25 73 SER A N 1
ATOM 519 C CA . SER A 1 73 ? -9.434 5.932 0.997 1.00 97.25 73 SER A CA 1
ATOM 520 C C . SER A 1 73 ? -9.672 4.956 2.147 1.00 97.25 73 SER A C 1
ATOM 522 O O . SER A 1 73 ? -10.455 4.017 2.004 1.00 97.25 73 SER A O 1
ATOM 524 N N . ILE A 1 74 ? -9.015 5.199 3.281 1.00 97.75 74 ILE A N 1
ATOM 525 C CA . ILE A 1 74 ? -9.100 4.406 4.501 1.00 97.75 74 ILE A CA 1
ATOM 526 C C . ILE A 1 74 ? -9.762 5.268 5.578 1.00 97.75 74 ILE A C 1
ATOM 528 O O . ILE A 1 74 ? -9.477 6.456 5.704 1.00 97.75 74 ILE A O 1
ATOM 532 N N . SER A 1 75 ? -10.707 4.703 6.323 1.00 96.75 75 SER A N 1
ATOM 533 C CA . SER A 1 75 ? -11.292 5.350 7.500 1.00 96.75 75 SER A CA 1
ATOM 534 C C . SER A 1 75 ? -10.987 4.511 8.722 1.00 96.75 75 SER A C 1
ATOM 536 O O . SER A 1 75 ? -11.423 3.369 8.791 1.00 96.75 75 SER A O 1
ATOM 538 N N . GLU A 1 76 ? -10.328 5.091 9.712 1.00 95.81 76 GLU A N 1
ATOM 539 C CA . GLU A 1 76 ? -10.243 4.472 11.032 1.00 95.81 76 GLU A CA 1
ATOM 540 C C . GLU A 1 76 ? -11.582 4.597 11.760 1.00 95.81 76 GLU A C 1
ATOM 542 O O . GLU A 1 76 ? -12.251 5.637 11.702 1.00 95.81 76 GLU A O 1
ATOM 547 N N . ARG A 1 77 ? -12.002 3.507 12.397 1.00 95.38 77 ARG A N 1
ATOM 548 C CA . ARG A 1 77 ? -13.244 3.369 13.157 1.00 95.38 77 ARG A CA 1
ATOM 549 C C . ARG A 1 77 ? -12.990 2.471 14.372 1.00 95.38 77 ARG A C 1
ATOM 551 O O . ARG A 1 77 ? -12.021 1.719 14.357 1.00 95.38 77 ARG A O 1
ATOM 558 N N . PRO A 1 78 ? -13.852 2.492 15.406 1.00 96.94 78 PRO A N 1
ATOM 559 C CA . PRO A 1 78 ? -13.686 1.623 16.575 1.00 96.94 78 PRO A CA 1
ATOM 560 C C . PRO A 1 78 ? -13.535 0.131 16.234 1.00 96.94 78 PRO A C 1
ATOM 562 O O . PRO A 1 78 ? -12.835 -0.596 16.933 1.00 96.94 78 PRO A O 1
ATOM 565 N N . GLU A 1 79 ? -14.169 -0.323 15.154 1.00 95.94 79 GLU A N 1
ATOM 566 C CA . GLU A 1 79 ? -14.109 -1.697 14.662 1.00 95.94 79 GLU A CA 1
ATOM 567 C C . GLU A 1 79 ? -12.850 -2.036 13.842 1.00 95.94 79 GLU A C 1
ATOM 569 O O . GLU A 1 79 ? -12.562 -3.219 13.660 1.00 95.94 79 GLU A O 1
ATOM 574 N N . GLY A 1 80 ? -12.090 -1.045 13.357 1.00 97.19 80 GLY A N 1
ATOM 575 C CA . GLY A 1 80 ? -10.903 -1.245 12.520 1.00 97.19 80 GLY A CA 1
ATOM 576 C C . GLY A 1 80 ? -10.748 -0.225 11.390 1.00 97.19 80 GLY A C 1
ATOM 577 O O . GLY A 1 80 ? -11.282 0.884 11.430 1.00 97.19 80 GLY A O 1
ATOM 578 N N . TYR A 1 81 ? -10.020 -0.624 10.348 1.00 98.06 81 TYR A N 1
ATOM 579 C CA . TYR A 1 81 ? -9.820 0.169 9.137 1.00 98.06 81 TYR A CA 1
ATOM 580 C C . TYR A 1 81 ? -10.889 -0.163 8.098 1.00 98.06 81 TYR A C 1
ATOM 582 O O . TYR A 1 81 ? -11.020 -1.308 7.672 1.00 98.06 81 TYR A O 1
ATOM 590 N N . VAL A 1 82 ? -11.629 0.844 7.645 1.00 98.19 82 VAL A N 1
ATOM 591 C CA . VAL A 1 82 ? -12.651 0.699 6.606 1.00 98.19 82 VAL A CA 1
ATOM 592 C C . VAL A 1 82 ? -12.091 1.136 5.260 1.00 98.19 82 VAL A C 1
ATOM 594 O O . VAL A 1 82 ? -11.712 2.298 5.089 1.00 98.19 82 VAL A O 1
ATOM 597 N N . ILE A 1 83 ? -12.098 0.230 4.285 1.00 98.19 83 ILE A N 1
ATOM 598 C CA . ILE A 1 83 ? -11.772 0.540 2.892 1.00 98.19 83 ILE A CA 1
ATOM 599 C C . ILE A 1 83 ? -12.986 1.223 2.257 1.00 98.19 83 ILE A C 1
ATOM 601 O O . ILE A 1 83 ? -13.994 0.577 1.977 1.00 98.19 83 ILE A O 1
ATOM 605 N N . LYS A 1 84 ? -12.929 2.535 2.005 1.00 96.00 84 LYS A N 1
ATOM 606 C CA . LYS A 1 84 ? -14.122 3.294 1.577 1.00 96.00 84 LYS A CA 1
ATOM 607 C C . LYS A 1 84 ? -14.699 2.849 0.233 1.00 96.00 84 LYS A C 1
ATOM 609 O O . LYS A 1 84 ? -15.903 2.968 0.039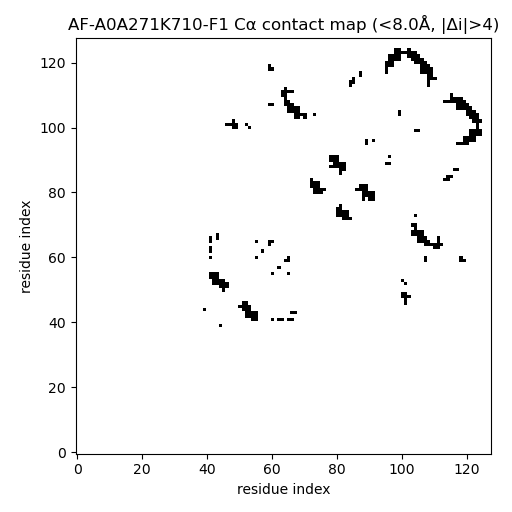 1.00 96.00 84 LYS A O 1
ATOM 614 N N . GLY A 1 85 ? -13.861 2.349 -0.677 1.00 93.75 85 GLY A N 1
ATOM 615 C CA . GLY A 1 85 ? -14.300 1.886 -1.997 1.00 93.75 85 GLY A CA 1
ATOM 616 C C . GLY A 1 85 ? -15.166 0.624 -1.954 1.00 93.75 85 GLY A C 1
ATOM 617 O O . GLY A 1 85 ? -16.039 0.463 -2.800 1.00 93.75 85 GLY A O 1
ATOM 618 N N . THR A 1 86 ? -14.958 -0.249 -0.963 1.00 97.00 86 THR A N 1
ATOM 619 C CA . THR A 1 86 ? -15.639 -1.554 -0.863 1.00 97.00 86 THR A CA 1
ATOM 620 C C . THR A 1 86 ? -16.543 -1.677 0.360 1.00 97.00 86 THR A C 1
ATOM 622 O O . THR A 1 86 ? -17.404 -2.552 0.401 1.00 97.00 86 THR A O 1
ATOM 625 N N . GLY A 1 87 ? -16.340 -0.834 1.374 1.00 97.31 87 GLY A N 1
ATOM 626 C CA . GLY A 1 87 ? -16.960 -0.968 2.690 1.00 97.31 87 GLY A CA 1
ATOM 627 C C . GLY A 1 87 ? -16.372 -2.098 3.541 1.00 9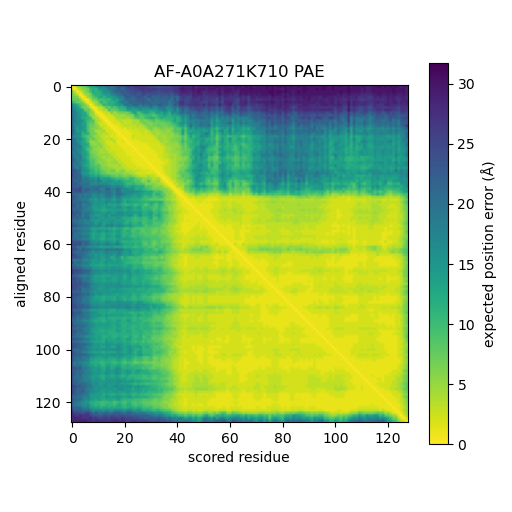7.31 87 GLY A C 1
ATOM 628 O O . GLY A 1 87 ? -16.890 -2.360 4.624 1.00 97.31 87 GLY A O 1
ATOM 629 N N . GLU A 1 88 ? -15.312 -2.777 3.083 1.00 98.25 88 GLU A N 1
ATOM 630 C CA . GLU A 1 88 ? -14.656 -3.828 3.863 1.00 98.25 88 GLU A CA 1
ATOM 631 C C . GLU A 1 88 ? -14.060 -3.242 5.149 1.00 98.25 88 GLU A C 1
ATOM 633 O O . GLU A 1 88 ? -13.317 -2.261 5.104 1.00 98.25 88 GLU A O 1
ATOM 638 N N . VAL A 1 89 ? -14.361 -3.878 6.283 1.00 98.31 89 VAL A N 1
ATOM 639 C CA . VAL A 1 89 ? -13.731 -3.589 7.574 1.00 98.31 89 VAL A CA 1
ATOM 640 C C . VAL A 1 89 ? -12.603 -4.590 7.808 1.00 98.31 89 VAL A C 1
ATOM 642 O O . VAL A 1 89 ? -12.837 -5.797 7.884 1.00 98.31 89 VAL A O 1
ATOM 645 N N . VAL A 1 90 ? -11.384 -4.083 7.956 1.00 98.06 90 VAL A N 1
ATOM 646 C CA . VAL A 1 90 ? -10.209 -4.839 8.393 1.00 98.06 90 VAL A CA 1
ATOM 647 C C . VAL A 1 90 ? -10.009 -4.547 9.878 1.00 98.06 90 VAL A C 1
ATOM 649 O O . VAL A 1 90 ? -9.536 -3.471 10.251 1.00 98.06 90 VAL A O 1
ATOM 652 N N . ALA A 1 91 ? -10.432 -5.480 10.732 1.00 98.00 91 ALA A N 1
ATOM 653 C CA . ALA A 1 91 ? -10.367 -5.315 12.183 1.00 98.00 91 ALA A CA 1
ATOM 654 C C . ALA A 1 91 ? -8.922 -5.125 12.666 1.00 98.00 91 ALA A C 1
ATOM 656 O O . ALA A 1 91 ? -8.013 -5.725 12.105 1.00 98.00 91 ALA A O 1
ATOM 657 N N . TYR A 1 92 ? -8.695 -4.361 13.739 1.00 96.69 92 TYR A N 1
ATOM 658 C CA . TYR A 1 92 ? -7.339 -4.074 14.243 1.00 96.69 92 TYR A CA 1
ATOM 659 C C . TYR A 1 92 ? -6.504 -5.321 14.599 1.00 96.69 92 TYR A C 1
ATOM 661 O O . TYR A 1 92 ? -5.277 -5.265 14.582 1.00 96.69 92 TYR A O 1
ATOM 669 N N . SER A 1 93 ? -7.150 -6.448 14.911 1.00 96.56 93 SER A N 1
ATOM 670 C CA . SER A 1 93 ? -6.498 -7.735 15.189 1.00 96.56 93 SER A CA 1
ATOM 671 C C . SER A 1 93 ? -6.253 -8.597 13.943 1.00 96.56 93 SER A C 1
ATOM 673 O O . SER A 1 93 ? -5.717 -9.701 14.058 1.00 96.56 93 SER A O 1
ATOM 675 N N . ASP A 1 94 ? -6.659 -8.134 12.761 1.00 98.12 94 ASP A N 1
ATOM 676 C CA . ASP A 1 94 ? -6.528 -8.872 11.512 1.00 98.12 94 ASP A CA 1
ATOM 677 C C . ASP A 1 94 ? -5.052 -8.981 11.101 1.00 98.12 94 ASP A C 1
ATOM 679 O O . ASP A 1 94 ? -4.337 -7.988 10.953 1.00 98.12 94 ASP A O 1
ATOM 683 N N . ALA A 1 95 ? -4.593 -10.211 10.864 1.00 97.31 95 ALA A N 1
ATOM 684 C CA . ALA A 1 95 ? -3.212 -10.499 10.484 1.00 97.31 95 ALA A CA 1
ATOM 685 C C . ALA A 1 95 ? -2.802 -9.879 9.134 1.00 97.31 95 ALA A C 1
ATOM 687 O O . ALA A 1 95 ? -1.607 -9.824 8.825 1.00 97.31 95 ALA A O 1
ATOM 688 N N . ARG A 1 96 ? -3.765 -9.428 8.321 1.00 97.69 96 ARG A N 1
ATOM 689 C CA . ARG A 1 96 ? -3.537 -8.708 7.061 1.00 97.69 96 ARG A CA 1
ATOM 690 C C . ARG A 1 96 ? -3.019 -7.286 7.277 1.00 97.69 96 ARG A C 1
ATOM 692 O O . ARG A 1 96 ? -2.451 -6.722 6.341 1.00 97.69 96 ARG A O 1
ATOM 699 N N . ILE A 1 97 ? -3.166 -6.718 8.475 1.00 97.94 97 ILE A N 1
ATOM 700 C CA . ILE A 1 97 ? -2.603 -5.406 8.813 1.00 97.94 97 ILE A CA 1
ATOM 701 C C . ILE A 1 97 ? -1.081 -5.516 8.932 1.00 97.94 97 ILE A C 1
ATOM 703 O O . ILE A 1 97 ? -0.547 -6.441 9.549 1.00 97.94 97 ILE A O 1
ATOM 707 N N . LYS A 1 98 ? -0.378 -4.567 8.314 1.00 97.44 98 LYS A N 1
ATOM 708 C CA . LYS A 1 98 ? 1.083 -4.442 8.298 1.00 97.44 98 LYS A CA 1
ATOM 709 C C . LYS A 1 98 ? 1.473 -2.998 8.607 1.00 97.44 98 LYS A C 1
ATOM 711 O O . LYS A 1 98 ? 0.717 -2.079 8.321 1.00 97.44 98 LYS A O 1
ATOM 716 N N . ASN A 1 99 ? 2.674 -2.785 9.130 1.00 96.31 99 ASN A N 1
ATOM 717 C CA . ASN A 1 99 ? 3.205 -1.431 9.302 1.00 96.31 99 ASN A CA 1
ATOM 718 C C . ASN A 1 99 ? 3.743 -0.914 7.969 1.00 96.31 99 ASN A C 1
ATOM 720 O O . ASN A 1 99 ? 4.527 -1.617 7.327 1.00 96.31 99 ASN A O 1
ATOM 724 N N . SER A 1 100 ? 3.368 0.305 7.582 1.00 97.00 100 SER A N 1
ATOM 725 C CA . SER A 1 100 ? 3.949 0.953 6.410 1.00 97.00 100 SER A CA 1
ATOM 726 C C . SER A 1 100 ? 5.301 1.595 6.745 1.00 97.00 100 SER A C 1
ATOM 728 O O . SER A 1 100 ? 5.361 2.449 7.634 1.00 97.00 100 SER A O 1
ATOM 730 N N . PRO A 1 101 ? 6.397 1.233 6.050 1.00 96.00 101 PRO A N 1
ATOM 731 C CA . PRO A 1 101 ? 7.720 1.817 6.281 1.00 96.00 101 PRO A CA 1
ATOM 732 C C . PRO A 1 101 ? 7.842 3.294 5.894 1.00 96.00 101 PRO A C 1
ATOM 734 O O . PRO A 1 101 ? 8.787 3.948 6.328 1.00 96.00 101 PRO A O 1
ATOM 737 N N . ASP A 1 102 ? 6.952 3.797 5.039 1.00 96.00 102 ASP A N 1
ATOM 738 C CA . ASP A 1 102 ? 6.948 5.177 4.541 1.00 96.00 102 ASP A CA 1
ATOM 739 C C . ASP A 1 102 ? 5.892 6.078 5.183 1.00 96.00 102 ASP A C 1
ATOM 741 O O . ASP A 1 102 ? 5.831 7.259 4.850 1.00 96.00 102 ASP A O 1
ATOM 745 N N . GLY A 1 103 ? 5.092 5.546 6.109 1.00 95.06 103 GLY A N 1
ATOM 746 C CA . GLY A 1 103 ? 4.029 6.306 6.757 1.00 95.06 103 GLY A CA 1
ATOM 747 C C . GLY A 1 103 ? 2.827 6.610 5.861 1.00 95.06 103 GLY A C 1
ATOM 748 O O . GLY A 1 103 ? 1.978 7.398 6.266 1.00 95.06 103 GLY A O 1
ATOM 749 N N . GLU A 1 104 ? 2.722 5.988 4.685 1.00 96.12 104 GLU A N 1
ATOM 750 C CA . GLU A 1 104 ? 1.538 6.070 3.829 1.00 96.12 104 GLU A CA 1
ATOM 751 C C . GLU A 1 104 ? 0.652 4.827 3.978 1.00 96.12 104 GLU A C 1
ATOM 753 O O . GLU A 1 104 ? 1.069 3.790 4.495 1.00 96.12 104 GLU A O 1
ATOM 758 N N . TYR A 1 105 ? -0.600 4.919 3.532 1.00 97.75 105 TYR A N 1
ATOM 759 C CA . TYR A 1 105 ? -1.448 3.737 3.408 1.00 97.75 105 TYR A CA 1
ATOM 760 C C . TYR A 1 105 ? -1.144 2.999 2.104 1.00 97.75 105 TYR A C 1
ATOM 762 O O . TYR A 1 105 ? -1.157 3.598 1.026 1.00 97.75 105 TYR A O 1
ATOM 770 N N . HIS A 1 106 ? -0.970 1.678 2.177 1.00 97.88 106 HIS A N 1
ATOM 771 C CA . HIS A 1 106 ? -0.902 0.827 0.987 1.00 97.88 106 HIS A CA 1
ATOM 772 C C . HIS A 1 106 ? -1.916 -0.294 1.077 1.00 97.88 106 HIS A C 1
ATOM 774 O O . HIS A 1 106 ? -1.991 -1.017 2.071 1.00 97.88 106 HIS A O 1
ATOM 780 N N . TRP A 1 107 ? -2.681 -0.458 0.007 1.00 98.19 107 TRP A N 1
ATOM 781 C CA . TRP A 1 107 ? -3.733 -1.452 -0.069 1.00 98.19 107 TRP A CA 1
ATOM 782 C C . TRP A 1 107 ? -3.397 -2.485 -1.136 1.00 98.19 107 TRP A C 1
ATOM 784 O O . TRP A 1 107 ? -3.234 -2.158 -2.316 1.00 98.19 107 TRP A O 1
ATOM 794 N N . CYS 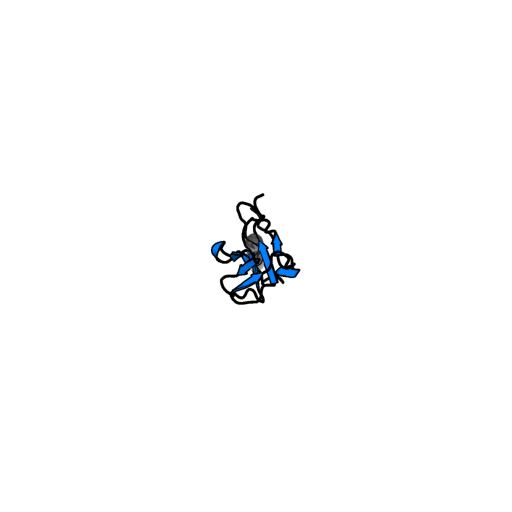A 1 108 ? -3.292 -3.737 -0.698 1.00 97.88 108 CYS A N 1
ATOM 795 C CA . CYS A 1 108 ? -3.164 -4.889 -1.571 1.00 97.88 108 CYS A CA 1
ATOM 796 C C . CYS A 1 108 ? -4.525 -5.553 -1.695 1.00 97.88 108 CYS A C 1
ATOM 798 O O . CYS A 1 108 ? -5.106 -5.980 -0.692 1.00 97.88 108 CYS A O 1
ATOM 800 N N . SER A 1 109 ? -5.025 -5.650 -2.916 1.00 97.56 109 SER A N 1
ATOM 801 C CA . SER A 1 109 ? -6.307 -6.272 -3.227 1.00 97.56 109 SER A CA 1
ATOM 802 C C . SER A 1 109 ? -6.122 -7.301 -4.327 1.00 97.56 109 SER A C 1
ATOM 804 O O . SER A 1 109 ? -5.186 -7.201 -5.113 1.00 97.56 109 SER A O 1
ATOM 806 N N . VAL A 1 110 ? -7.004 -8.300 -4.381 1.00 96.31 110 VAL A N 1
ATOM 807 C CA . VAL A 1 110 ? -6.943 -9.350 -5.411 1.00 96.31 110 VAL A CA 1
ATOM 808 C C . VAL A 1 110 ? -6.818 -8.727 -6.805 1.00 96.31 110 VAL A C 1
ATOM 810 O O . VAL A 1 110 ? -7.681 -7.949 -7.216 1.00 96.31 110 VAL A O 1
ATOM 813 N N . ALA A 1 111 ? -5.738 -9.076 -7.508 1.00 94.62 111 ALA A N 1
ATOM 814 C CA . ALA A 1 111 ? -5.383 -8.582 -8.835 1.00 94.62 111 ALA A CA 1
ATOM 815 C C . ALA A 1 111 ? -5.180 -7.057 -8.933 1.00 94.62 111 ALA A C 1
ATOM 817 O O . ALA A 1 111 ? -5.333 -6.474 -10.007 1.00 94.62 111 ALA A O 1
ATOM 818 N N . GLY A 1 112 ? -4.888 -6.393 -7.813 1.00 93.88 112 GLY A N 1
ATOM 819 C CA . GLY A 1 112 ? -4.774 -4.936 -7.730 1.00 93.88 112 GLY A CA 1
ATOM 820 C C . GLY A 1 112 ? -6.093 -4.195 -7.980 1.00 93.88 112 GLY A C 1
ATOM 821 O O . GLY A 1 112 ? -6.088 -2.985 -8.215 1.00 93.88 112 GLY A O 1
ATOM 822 N N . ALA A 1 113 ? -7.231 -4.899 -7.950 1.00 95.31 113 ALA A N 1
ATOM 823 C CA . ALA A 1 113 ? -8.530 -4.340 -8.303 1.00 95.31 113 ALA A CA 1
ATOM 824 C C . ALA A 1 113 ? -9.010 -3.300 -7.276 1.00 95.31 113 ALA A C 1
ATOM 826 O O . ALA A 1 113 ? -8.823 -3.458 -6.067 1.00 95.31 113 ALA A O 1
ATOM 827 N N . ASN A 1 114 ? -9.679 -2.242 -7.740 1.00 94.44 114 ASN A N 1
ATOM 828 C CA . ASN A 1 114 ? -10.189 -1.174 -6.865 1.00 94.44 114 ASN A CA 1
ATOM 829 C C . ASN A 1 114 ? -11.403 -1.577 -6.018 1.00 94.44 114 ASN A C 1
ATOM 831 O O . ASN A 1 114 ? -11.767 -0.855 -5.094 1.00 94.44 114 ASN A O 1
ATOM 835 N N . ASP A 1 115 ? -11.974 -2.737 -6.309 1.00 94.81 115 ASP A N 1
ATOM 836 C CA . ASP A 1 115 ? -13.112 -3.366 -5.648 1.00 94.81 115 ASP A CA 1
ATOM 837 C C . ASP A 1 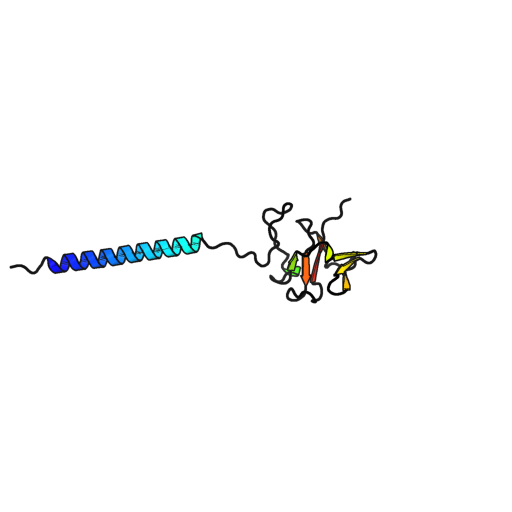115 ? -12.796 -4.792 -5.144 1.00 94.81 115 ASP A C 1
ATOM 839 O O . ASP A 1 115 ? -13.677 -5.499 -4.653 1.00 94.81 115 ASP A O 1
ATOM 843 N N . GLY A 1 116 ? -11.535 -5.225 -5.252 1.00 94.94 116 GLY A N 1
ATOM 844 C CA . GLY A 1 116 ? -11.100 -6.559 -4.847 1.00 94.94 116 GLY A CA 1
ATOM 845 C C . GLY A 1 116 ? -11.063 -6.746 -3.328 1.00 94.94 116 GLY A C 1
ATOM 846 O O . GLY A 1 116 ? -10.920 -5.792 -2.565 1.00 94.94 116 GLY A O 1
ATOM 847 N N . LYS A 1 117 ? -11.127 -8.006 -2.876 1.00 96.25 117 LYS A N 1
ATOM 848 C CA . LYS A 1 117 ? -10.913 -8.348 -1.459 1.00 96.25 117 LYS A CA 1
ATOM 849 C C . LYS A 1 117 ? -9.506 -7.959 -1.010 1.00 96.25 117 LYS A C 1
ATOM 851 O O . LYS A 1 117 ? -8.545 -8.172 -1.750 1.00 96.25 117 LYS A O 1
ATOM 856 N N . THR A 1 118 ? -9.388 -7.467 0.221 1.00 98.19 118 THR A N 1
ATOM 857 C CA . THR A 1 118 ? -8.099 -7.099 0.815 1.00 98.19 118 THR A CA 1
ATOM 858 C C . THR A 1 118 ? -7.223 -8.327 1.083 1.00 98.19 118 THR A C 1
ATOM 860 O O . THR A 1 118 ? -7.635 -9.255 1.782 1.00 98.19 118 THR A O 1
ATOM 863 N N . ILE A 1 119 ? -5.991 -8.301 0.572 1.00 98.25 119 ILE A N 1
ATOM 864 C CA . ILE A 1 119 ? -4.921 -9.265 0.871 1.00 98.25 119 ILE A CA 1
ATOM 865 C C . ILE A 1 119 ? -4.101 -8.769 2.065 1.00 98.25 119 ILE A C 1
ATOM 867 O O . ILE A 1 119 ? -3.955 -9.481 3.052 1.00 98.25 119 ILE A O 1
ATOM 871 N N . CYS A 1 120 ? -3.614 -7.529 1.995 1.00 98.38 120 CYS A N 1
ATOM 872 C CA . CYS A 1 120 ? -2.893 -6.850 3.068 1.00 98.38 120 CYS A CA 1
ATOM 873 C C . CYS A 1 120 ? -3.253 -5.362 3.082 1.00 98.38 120 CYS A C 1
ATOM 875 O O . CYS A 1 120 ? -3.540 -4.771 2.037 1.00 98.38 120 CYS A O 1
ATOM 877 N N . LEU A 1 121 ? -3.184 -4.758 4.264 1.00 98.50 121 LEU A N 1
ATOM 878 C CA . LEU A 1 121 ? -3.311 -3.318 4.455 1.00 98.50 121 LEU A CA 1
ATOM 879 C C . LEU A 1 121 ? -2.096 -2.821 5.242 1.00 98.50 121 LEU A C 1
ATOM 881 O O . LEU A 1 121 ? -1.935 -3.165 6.410 1.00 98.50 121 LEU A O 1
ATOM 885 N N . PHE A 1 122 ? -1.240 -2.032 4.599 1.00 98.19 122 PHE A N 1
ATOM 886 C CA . PHE A 1 122 ? -0.136 -1.348 5.262 1.00 98.19 122 PHE A CA 1
ATOM 887 C C . PHE A 1 122 ? -0.646 -0.016 5.791 1.00 98.19 122 PHE A C 1
ATOM 889 O O . PHE A 1 122 ? -1.187 0.782 5.024 1.00 98.19 122 PHE A O 1
ATOM 896 N N . VAL A 1 123 ? -0.498 0.196 7.093 1.00 97.50 123 VAL A N 1
ATOM 897 C CA . VAL A 1 123 ? -0.998 1.380 7.791 1.00 97.50 123 VAL A CA 1
ATOM 898 C C . VAL A 1 123 ? 0.172 2.215 8.311 1.00 97.50 123 VAL A C 1
ATOM 900 O O . VAL A 1 123 ? 1.184 1.639 8.731 1.00 97.50 123 VAL A O 1
ATOM 903 N N . PRO A 1 124 ? 0.075 3.555 8.294 1.00 95.25 124 PRO A N 1
ATOM 904 C CA . PRO A 1 124 ? 1.054 4.414 8.940 1.00 95.25 124 PRO A CA 1
ATOM 905 C C . PRO A 1 124 ? 1.204 4.031 10.420 1.00 95.25 124 PRO A C 1
ATOM 907 O O . PRO A 1 124 ? 0.205 3.702 11.067 1.00 95.25 124 PRO A O 1
ATOM 910 N N . PRO A 1 125 ? 2.423 4.053 10.982 1.00 86.56 125 PRO A N 1
ATOM 911 C CA . PRO A 1 125 ? 2.605 3.790 12.401 1.00 86.56 125 PRO A CA 1
ATOM 912 C C . PRO A 1 125 ? 1.828 4.818 13.232 1.00 86.56 125 PRO A C 1
ATOM 914 O O . PRO A 1 125 ? 1.913 6.020 12.980 1.00 86.56 125 PRO A O 1
ATOM 917 N N . SER A 1 126 ? 1.082 4.344 14.232 1.00 77.69 126 SER A N 1
ATOM 918 C CA . SER A 1 126 ? 0.389 5.210 15.184 1.00 77.69 126 SER A CA 1
ATOM 919 C C . SER A 1 126 ? 1.409 6.100 15.897 1.00 77.69 126 SER A C 1
ATOM 921 O O . SER A 1 126 ? 2.377 5.602 16.475 1.00 77.69 126 SER A O 1
ATOM 923 N N . SER A 1 127 ? 1.209 7.415 15.868 1.00 60.75 127 SER A N 1
ATOM 924 C CA . SER A 1 127 ? 1.930 8.325 16.757 1.00 60.75 127 SER A CA 1
ATOM 925 C C . SER A 1 127 ? 1.480 8.059 18.199 1.00 60.75 127 SER A C 1
ATOM 927 O O . SER A 1 127 ? 0.286 8.182 18.480 1.00 60.75 127 SER A O 1
ATOM 929 N N . PHE A 1 128 ? 2.410 7.646 19.066 1.00 47.53 128 PHE A N 1
ATOM 930 C CA . PHE A 1 128 ? 2.182 7.484 20.509 1.00 47.53 128 PHE A CA 1
ATOM 931 C C . PHE A 1 128 ? 1.989 8.831 21.210 1.00 47.53 128 PHE A C 1
ATOM 933 O O . PHE A 1 128 ? 2.645 9.811 20.784 1.00 47.53 128 PHE A O 1
#

Solvent-accessible surface area (backbone atoms only — not comparable to full-atom values): 7444 Å² total; per-residue (Å²): 141,90,82,74,71,68,62,56,56,54,52,53,52,51,52,50,50,51,52,51,50,51,51,51,50,52,54,50,53,51,52,54,62,75,65,64,71,85,85,58,90,48,37,49,70,62,40,95,68,22,74,83,29,50,72,64,56,63,95,44,21,78,70,57,12,48,43,78,47,60,76,82,45,48,41,85,50,99,73,21,41,27,36,64,78,68,66,49,72,48,38,82,84,41,85,41,59,42,78,27,84,54,57,46,36,30,47,11,13,54,86,42,40,84,73,39,63,78,55,24,38,26,35,42,71,80,84,129

Foldseek 3Di:
DDDPPPVVVVVVVVVVVVVVVVVVVVVVVVVVVVPDDDPCVQFAAADPLRNRGGHDPCQQAVRHQKDFDDPVQWDQDPQAIARNQARDHQGPPHPLEAADSRQTWMFGFVRNDSHGDTSHIHHGDDDD

Organism: NCBI:txid2014805

Secondary structure (DSSP, 8-state):
---SHHHHHHHHHHHHHHHHHHHHHHHHHHHHHHT-----TTSBPP-SS-TT-BPPPHHHHTTTSEEEE-GGGEEEETTEEEETTT--EE-TT-TTEEE-TTSSEEEEEGGG-TTSPEEEEEEPPPP-

Sequence (128 aa):
MPALNTRSASAVQTARRLLNSIIAVVALTAAIIASAAPALAHDATPTAARPQGWSYPFSCCSGYDCRAVSQTSISERPEGYVIKGTGEVVAYSDARIKNSPDGEYHWCSVAGANDGKTICLFVPPSSF

Radius of gyration: 28.45 Å; Cα contacts (8 Å, |Δi|>4): 175; chains: 1; bounding box: 68×24×87 Å

pLDDT: mean 88.74, std 12.98, range [47.53, 98.5]

Mean predicted aligned error: 9.19 Å